Protein AF-A0AAD3XZ60-F1 (afdb_monomer)

Structure (mmCIF, N/CA/C/O backbone):
data_AF-A0AAD3XZ60-F1
#
_entry.id   AF-A0AAD3XZ60-F1
#
loop_
_atom_site.group_PDB
_atom_site.id
_atom_site.type_symbol
_atom_site.label_atom_id
_atom_site.label_alt_id
_atom_site.label_comp_id
_atom_site.label_asym_id
_atom_site.label_entity_id
_atom_site.label_seq_id
_atom_site.pdbx_PDB_ins_code
_atom_site.Cartn_x
_atom_site.Cartn_y
_atom_site.Cartn_z
_atom_site.occupancy
_atom_site.B_iso_or_equiv
_atom_site.auth_seq_id
_atom_site.auth_comp_id
_atom_site.auth_asym_id
_atom_site.auth_atom_id
_atom_site.pdbx_PDB_model_num
ATOM 1 N N . MET A 1 1 ? -31.004 -9.620 -14.633 1.00 29.23 1 MET A N 1
ATOM 2 C CA . MET A 1 1 ? -30.604 -10.867 -15.320 1.00 29.23 1 MET A CA 1
ATOM 3 C C . MET A 1 1 ? -29.084 -10.833 -15.467 1.00 29.23 1 MET A C 1
ATOM 5 O O . MET A 1 1 ? -28.579 -10.083 -16.289 1.00 29.23 1 MET A O 1
ATOM 9 N N . PHE A 1 2 ? -28.352 -11.504 -14.571 1.00 32.00 2 PHE A N 1
ATOM 10 C CA . PHE A 1 2 ? -26.883 -11.518 -14.561 1.00 32.00 2 PHE A CA 1
ATOM 11 C C . PHE A 1 2 ? -26.379 -12.432 -15.686 1.00 32.00 2 PHE A C 1
ATOM 13 O O . PHE A 1 2 ? -26.433 -13.656 -15.577 1.00 32.00 2 PHE A O 1
ATOM 20 N N . GLY A 1 3 ? -25.952 -11.827 -16.794 1.00 27.12 3 GLY A N 1
ATOM 21 C CA . GLY A 1 3 ? -25.374 -12.529 -17.933 1.00 27.12 3 GLY A CA 1
ATOM 22 C C . GLY A 1 3 ? -23.970 -13.036 -17.615 1.00 27.12 3 GLY A C 1
ATOM 23 O O . GLY A 1 3 ? -23.060 -12.251 -17.356 1.00 27.12 3 GLY A O 1
ATOM 24 N N . ARG A 1 4 ? -23.806 -14.361 -17.657 1.00 43.03 4 ARG A N 1
ATOM 25 C CA . ARG A 1 4 ? -22.512 -15.035 -17.791 1.00 43.03 4 ARG A CA 1
ATOM 26 C C . ARG A 1 4 ? -21.858 -14.576 -19.098 1.00 43.03 4 ARG A C 1
ATOM 28 O O . ARG A 1 4 ? -22.375 -14.878 -20.165 1.00 43.03 4 ARG A O 1
ATOM 35 N N . SER A 1 5 ? -20.718 -13.900 -19.000 1.00 35.09 5 SER A N 1
ATOM 36 C CA . S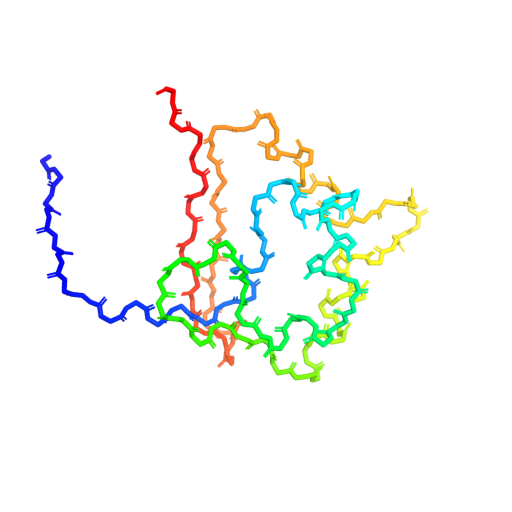ER A 1 5 ? -19.746 -13.806 -20.090 1.00 35.09 5 SER A CA 1
ATOM 37 C C . SER A 1 5 ? -18.373 -14.170 -19.530 1.00 35.09 5 SER A C 1
ATOM 39 O O . SER A 1 5 ? -17.690 -13.373 -18.878 1.00 35.09 5 SER A O 1
ATOM 41 N N . ASN A 1 6 ? -18.040 -15.447 -19.705 1.00 32.75 6 ASN A N 1
ATOM 42 C CA . ASN A 1 6 ? -16.673 -15.934 -19.738 1.00 32.75 6 ASN A CA 1
ATOM 43 C C . ASN A 1 6 ? -16.167 -15.585 -21.136 1.00 32.75 6 ASN A C 1
ATOM 45 O O . ASN A 1 6 ? -16.517 -16.316 -22.044 1.00 32.75 6 ASN A O 1
ATOM 49 N N . ASP A 1 7 ? -15.517 -14.430 -21.303 1.00 31.88 7 ASP A N 1
ATOM 50 C CA . ASP A 1 7 ? -14.576 -14.104 -22.393 1.00 31.88 7 ASP A CA 1
ATOM 51 C C . ASP A 1 7 ? -14.262 -12.602 -22.365 1.00 31.88 7 ASP A C 1
ATOM 53 O O . ASP A 1 7 ? -14.858 -11.779 -23.052 1.00 31.88 7 ASP A O 1
ATOM 57 N N . VAL A 1 8 ? -13.312 -12.227 -21.512 1.00 33.62 8 VAL A N 1
ATOM 58 C CA . VAL A 1 8 ? -12.501 -11.013 -21.668 1.00 33.62 8 VAL A CA 1
ATOM 59 C C . VAL A 1 8 ? -11.209 -11.275 -20.913 1.00 33.62 8 VAL A C 1
ATOM 61 O O . VAL A 1 8 ? -11.239 -11.530 -19.710 1.00 33.62 8 VAL A O 1
ATOM 64 N N . LEU A 1 9 ? -10.078 -11.253 -21.615 1.00 31.44 9 LEU A N 1
ATOM 65 C CA . LEU A 1 9 ? -8.731 -11.266 -21.044 1.00 31.44 9 LEU A CA 1
ATOM 66 C C . LEU A 1 9 ? -8.627 -10.183 -19.955 1.00 31.44 9 LEU A C 1
ATOM 68 O O . LEU A 1 9 ? -8.432 -9.004 -20.246 1.00 31.44 9 LEU A O 1
ATOM 72 N N . ARG A 1 10 ? -8.799 -10.565 -18.683 1.00 40.81 10 ARG A N 1
ATOM 73 C CA . ARG A 1 10 ? -8.778 -9.646 -17.534 1.00 40.81 10 ARG A CA 1
ATOM 74 C C . ARG A 1 10 ? -7.337 -9.320 -17.144 1.00 40.81 10 ARG A C 1
ATOM 76 O O . ARG A 1 10 ? -6.850 -9.738 -16.099 1.00 40.81 10 ARG A O 1
ATOM 83 N N . ILE A 1 11 ? -6.653 -8.546 -17.984 1.00 42.91 11 ILE A N 1
ATOM 84 C CA . ILE A 1 11 ? -5.364 -7.938 -17.643 1.00 42.91 11 ILE A CA 1
ATOM 85 C C . ILE A 1 11 ? -5.647 -6.715 -16.758 1.00 42.91 11 ILE A C 1
ATOM 87 O O . ILE A 1 11 ? -5.727 -5.580 -17.227 1.00 42.91 11 ILE A O 1
ATOM 91 N N . LEU A 1 12 ? -5.837 -6.952 -15.459 1.00 49.56 12 LEU A N 1
ATOM 92 C CA . LEU A 1 12 ? -5.730 -5.886 -14.464 1.00 49.56 12 LEU A CA 1
ATOM 93 C C . LEU A 1 12 ? -4.250 -5.471 -14.385 1.00 49.56 12 LEU A C 1
ATOM 95 O O . LEU A 1 12 ? -3.383 -6.342 -14.368 1.00 49.56 12 LEU A O 1
ATOM 99 N N . ARG A 1 13 ? -3.920 -4.178 -14.340 1.00 52.81 13 ARG A N 1
ATOM 100 C CA . ARG A 1 13 ? -2.554 -3.699 -14.049 1.00 52.81 13 ARG A CA 1
ATOM 101 C C . ARG A 1 13 ? -2.600 -2.442 -13.184 1.00 52.81 13 ARG A C 1
ATOM 103 O O . ARG A 1 13 ? -1.879 -1.517 -13.472 1.00 52.81 13 ARG A O 1
ATOM 110 N N . GLY A 1 14 ? -3.424 -2.368 -12.144 1.00 64.69 14 GLY A N 1
ATOM 111 C CA . GLY A 1 14 ? -3.628 -1.137 -11.358 1.00 64.69 14 GLY A CA 1
ATOM 112 C C . GLY A 1 14 ? -2.939 -1.162 -9.993 1.00 64.69 14 GLY A C 1
ATOM 113 O O . GLY A 1 14 ? -2.908 -2.208 -9.344 1.00 64.69 14 GLY A O 1
ATOM 114 N N . ALA A 1 15 ? -2.466 -0.014 -9.491 1.00 65.31 15 ALA A N 1
ATOM 115 C CA . ALA A 1 15 ? -1.959 0.102 -8.113 1.00 65.31 15 ALA A CA 1
ATOM 116 C C . ALA A 1 15 ? -3.044 -0.231 -7.064 1.00 65.31 15 ALA A C 1
ATOM 118 O O . ALA A 1 15 ? -2.786 -0.823 -6.018 1.00 65.31 15 ALA A O 1
ATOM 119 N N . THR A 1 16 ? -4.305 0.047 -7.386 1.00 71.88 16 THR A N 1
ATOM 120 C CA . THR A 1 16 ? -5.467 -0.263 -6.540 1.00 71.88 16 THR A CA 1
ATOM 121 C C . THR A 1 16 ? -5.684 -1.770 -6.362 1.00 71.88 16 THR A C 1
ATOM 123 O O . THR A 1 16 ? -6.301 -2.207 -5.389 1.00 71.88 16 THR A O 1
ATOM 126 N N . CYS A 1 17 ? -5.113 -2.609 -7.236 1.00 73.25 17 CYS A N 1
ATOM 127 C CA . CYS A 1 17 ? -5.139 -4.051 -7.050 1.00 73.25 17 CYS A CA 1
ATOM 128 C C . CYS A 1 17 ? -4.342 -4.520 -5.816 1.00 73.25 17 CYS A C 1
ATOM 130 O O . CYS A 1 17 ? -4.664 -5.590 -5.280 1.00 73.25 17 CYS A O 1
ATOM 132 N N . PHE A 1 18 ? -3.388 -3.710 -5.348 1.00 77.56 18 PHE A N 1
ATOM 133 C CA . PHE A 1 18 ? -2.597 -3.943 -4.140 1.00 77.56 18 PHE A CA 1
ATOM 134 C C . PHE A 1 18 ? -3.348 -3.608 -2.843 1.00 77.56 18 PHE A C 1
ATOM 136 O O . PHE A 1 18 ? -2.924 -4.030 -1.771 1.00 77.56 18 PHE A O 1
ATOM 143 N N . VAL A 1 19 ? -4.513 -2.952 -2.928 1.00 80.88 19 VAL A N 1
ATOM 144 C CA . VAL A 1 19 ? -5.418 -2.728 -1.789 1.00 80.88 19 VAL A CA 1
ATOM 145 C C . VAL A 1 19 ? -6.248 -3.995 -1.548 1.00 80.88 19 VAL A C 1
ATOM 147 O O . VAL A 1 19 ? -7.441 -4.050 -1.848 1.00 80.88 19 VAL A O 1
ATOM 150 N N . GLY A 1 20 ? -5.584 -5.053 -1.083 1.00 79.94 20 GLY A N 1
ATOM 151 C CA . GLY A 1 20 ? -6.139 -6.394 -0.883 1.00 79.94 20 GLY A CA 1
ATOM 152 C C . GLY A 1 20 ? -7.166 -6.518 0.252 1.00 79.94 20 GLY A C 1
ATOM 153 O O . GLY A 1 20 ? -7.625 -5.511 0.800 1.00 79.94 20 GLY A O 1
ATOM 154 N N . PRO A 1 21 ? -7.571 -7.754 0.578 1.00 83.31 21 PRO A N 1
ATOM 155 C CA . PRO A 1 21 ? -8.331 -8.071 1.788 1.00 83.31 21 PRO A CA 1
ATOM 156 C C . PRO A 1 21 ? -7.733 -7.430 3.060 1.00 83.31 21 PRO A C 1
ATOM 158 O O . PRO A 1 21 ? -6.509 -7.271 3.126 1.00 83.31 21 PRO A O 1
ATOM 161 N N . PRO A 1 22 ? -8.560 -7.016 4.042 1.00 85.06 22 PRO A N 1
ATOM 162 C CA . PRO A 1 22 ? -8.104 -6.286 5.231 1.00 85.06 22 PRO A CA 1
ATOM 163 C C . PRO A 1 22 ? -7.019 -7.024 6.032 1.00 85.06 22 PRO A C 1
ATOM 165 O O . PRO A 1 22 ? -6.110 -6.377 6.549 1.00 85.06 22 PRO A O 1
ATOM 168 N N . GLU A 1 23 ? -7.034 -8.358 6.050 1.00 88.00 23 GLU A N 1
ATOM 169 C CA . GLU A 1 23 ? -6.021 -9.201 6.692 1.00 88.00 23 GLU A CA 1
ATOM 170 C C . GLU A 1 23 ? -4.606 -9.015 6.119 1.00 88.00 23 GLU A C 1
ATOM 172 O O . GLU A 1 23 ? -3.626 -9.278 6.808 1.00 88.00 23 GLU A O 1
ATOM 177 N N . TYR A 1 24 ? -4.475 -8.522 4.884 1.00 89.88 24 TYR A N 1
ATOM 178 C CA . TYR A 1 24 ? -3.187 -8.244 4.238 1.00 89.88 24 TYR A CA 1
ATOM 179 C C . TYR A 1 24 ? -2.804 -6.759 4.252 1.00 89.88 24 TYR A C 1
ATOM 181 O O . TYR A 1 24 ? -1.764 -6.384 3.706 1.00 89.88 24 TYR A O 1
ATOM 189 N N . LEU A 1 25 ? -3.638 -5.903 4.848 1.00 90.44 25 LEU A N 1
ATOM 190 C CA . LEU A 1 25 ? -3.371 -4.469 4.976 1.00 90.44 25 LEU A CA 1
ATOM 191 C C . LEU A 1 25 ? -2.729 -4.111 6.319 1.00 90.44 25 LEU A C 1
ATOM 193 O O . LEU A 1 25 ? -2.078 -3.076 6.410 1.00 90.44 25 LEU A O 1
ATOM 197 N N . MET A 1 26 ? -2.878 -4.961 7.339 1.00 89.88 26 MET A N 1
ATOM 198 C CA . MET A 1 26 ? -2.434 -4.687 8.709 1.00 89.88 26 MET A CA 1
ATOM 199 C C . MET A 1 26 ? -1.787 -5.916 9.363 1.00 89.88 26 MET A C 1
ATOM 201 O O . MET A 1 26 ? -1.994 -7.051 8.931 1.00 89.88 26 MET A O 1
ATOM 205 N N . GLY A 1 27 ? -1.030 -5.689 10.440 1.00 90.62 27 GLY A N 1
ATOM 206 C CA . GLY A 1 27 ? -0.523 -6.751 11.313 1.00 90.62 27 GLY A CA 1
ATOM 207 C C . GLY A 1 27 ? 0.377 -7.778 10.615 1.00 90.62 27 GLY A C 1
ATOM 208 O O . GLY A 1 27 ? 1.127 -7.460 9.692 1.00 90.62 27 GLY A O 1
ATOM 209 N N . GLU A 1 28 ? 0.315 -9.030 11.071 1.00 91.88 28 GLU A N 1
ATOM 210 C CA . GLU A 1 28 ? 1.180 -10.110 10.571 1.00 91.88 28 GLU A CA 1
ATOM 211 C C . GLU A 1 28 ? 0.909 -10.470 9.106 1.00 91.88 28 GLU A C 1
ATOM 213 O O . GLU A 1 28 ? 1.838 -10.796 8.365 1.00 91.88 28 GLU A O 1
ATOM 218 N N . GLY A 1 29 ? -0.340 -10.354 8.645 1.00 90.44 29 GLY A N 1
ATOM 219 C CA . GLY A 1 29 ? -0.669 -10.615 7.246 1.00 90.44 29 GLY A CA 1
ATOM 220 C C . GLY A 1 29 ? -0.026 -9.596 6.304 1.00 90.44 29 GLY A C 1
ATOM 221 O O . GLY A 1 29 ? 0.534 -9.998 5.283 1.00 90.44 29 GLY A O 1
ATOM 222 N N . GLN A 1 30 ? -0.007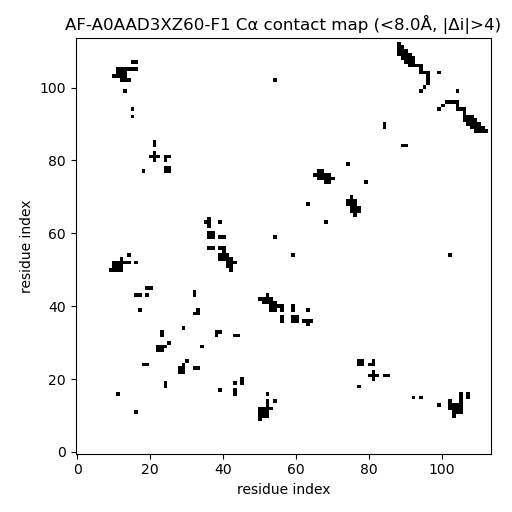 -8.310 6.675 1.00 92.06 30 GLN A N 1
ATOM 223 C CA . GLN A 1 30 ? 0.741 -7.279 5.944 1.00 92.06 30 GLN A CA 1
ATOM 224 C C . GLN A 1 30 ? 2.243 -7.551 5.955 1.00 92.06 30 GLN A C 1
ATOM 226 O O . GLN A 1 30 ? 2.859 -7.528 4.892 1.00 92.06 30 GLN A O 1
ATOM 231 N N . LYS A 1 31 ? 2.840 -7.857 7.112 1.00 92.25 31 LYS A N 1
ATOM 232 C CA . LYS A 1 31 ? 4.277 -8.168 7.187 1.00 92.25 31 LYS A CA 1
ATOM 233 C C . LYS A 1 31 ? 4.649 -9.354 6.300 1.00 92.25 31 LYS A C 1
ATOM 235 O O . LYS A 1 31 ? 5.673 -9.307 5.632 1.00 92.25 31 LYS A O 1
ATOM 240 N N . ARG A 1 32 ? 3.803 -10.386 6.228 1.00 92.19 32 ARG A N 1
ATOM 241 C CA . ARG A 1 32 ? 4.041 -11.565 5.382 1.00 92.19 32 ARG A CA 1
ATOM 242 C C . ARG A 1 32 ? 4.073 -11.228 3.891 1.00 92.19 32 ARG A C 1
ATOM 244 O O . ARG A 1 32 ? 4.947 -11.707 3.180 1.00 92.19 32 ARG A O 1
ATOM 251 N N . VAL A 1 33 ? 3.115 -10.435 3.410 1.00 90.44 33 VAL A N 1
ATOM 252 C CA . VAL A 1 33 ? 2.892 -10.239 1.961 1.00 90.44 33 VAL A CA 1
ATOM 253 C C . VAL A 1 33 ? 3.412 -8.905 1.417 1.00 90.44 33 VAL A C 1
ATOM 255 O O . VAL A 1 33 ? 3.479 -8.719 0.203 1.00 90.44 33 VAL A O 1
ATOM 258 N N . ARG A 1 34 ? 3.724 -7.948 2.299 1.00 91.56 34 ARG A N 1
ATOM 259 C CA . ARG A 1 34 ? 4.029 -6.540 1.985 1.00 91.56 34 ARG A CA 1
ATOM 260 C C . ARG A 1 34 ? 5.134 -5.964 2.878 1.00 91.56 34 ARG A C 1
ATOM 262 O O . ARG A 1 34 ? 5.120 -4.771 3.185 1.00 91.56 34 ARG A O 1
ATOM 269 N N . ALA A 1 35 ? 6.096 -6.794 3.290 1.00 91.50 35 ALA A N 1
ATOM 270 C CA . ALA A 1 35 ? 7.244 -6.360 4.094 1.00 91.50 35 ALA A CA 1
ATOM 271 C C . ALA A 1 35 ? 8.063 -5.260 3.410 1.00 91.50 35 ALA A C 1
ATOM 273 O O . ALA A 1 35 ? 8.491 -4.314 4.066 1.00 91.50 35 ALA A O 1
ATOM 274 N N . THR A 1 36 ? 8.272 -5.379 2.097 1.00 94.19 36 THR A N 1
ATOM 275 C CA . THR A 1 36 ? 9.188 -4.513 1.350 1.00 94.19 36 THR A CA 1
ATOM 276 C C . THR A 1 36 ? 8.569 -4.008 0.044 1.00 94.19 36 THR A C 1
ATOM 278 O O . THR A 1 36 ? 7.611 -4.615 -0.459 1.00 94.19 36 THR A O 1
ATOM 281 N N . PRO A 1 37 ? 9.110 -2.930 -0.551 1.00 91.75 37 PRO A N 1
ATOM 282 C CA . PRO A 1 37 ? 8.677 -2.447 -1.858 1.00 91.75 37 PRO A CA 1
ATOM 283 C C . PRO A 1 37 ? 8.742 -3.510 -2.962 1.00 91.75 37 PRO A C 1
ATOM 285 O O . PRO A 1 37 ? 7.855 -3.573 -3.808 1.00 91.75 37 PRO A O 1
ATOM 288 N N . GLU A 1 38 ? 9.741 -4.393 -2.943 1.00 93.00 38 GLU A N 1
ATOM 289 C CA . GLU A 1 38 ? 9.959 -5.427 -3.965 1.00 93.00 38 GLU A CA 1
ATOM 290 C C . GLU A 1 38 ? 8.769 -6.387 -4.063 1.00 93.00 38 GLU A C 1
ATOM 292 O O . GLU A 1 38 ? 8.424 -6.836 -5.156 1.00 93.00 38 GLU A O 1
ATOM 297 N N . THR A 1 39 ? 8.055 -6.625 -2.959 1.00 91.00 39 THR A N 1
ATOM 298 C CA . THR A 1 39 ? 6.826 -7.438 -2.963 1.00 91.00 39 THR A CA 1
ATOM 299 C C . THR A 1 39 ? 5.726 -6.855 -3.863 1.00 91.00 39 THR A C 1
ATOM 301 O O . THR A 1 39 ? 4.859 -7.585 -4.340 1.00 91.00 39 THR A O 1
ATOM 304 N N . LEU A 1 40 ? 5.739 -5.544 -4.139 1.00 88.31 40 LEU A N 1
ATOM 305 C CA . LEU A 1 40 ? 4.795 -4.880 -5.049 1.00 88.31 40 LEU A CA 1
ATOM 306 C C . LEU A 1 40 ? 5.154 -5.086 -6.526 1.00 88.31 40 LEU A C 1
ATOM 308 O O . LEU A 1 40 ? 4.340 -4.792 -7.396 1.00 88.31 40 LEU A O 1
ATOM 312 N N . THR A 1 41 ? 6.348 -5.600 -6.824 1.00 88.31 41 THR A N 1
ATOM 313 C CA . THR A 1 41 ? 6.802 -5.902 -8.195 1.00 88.31 41 THR A CA 1
ATOM 314 C C . THR A 1 41 ? 6.375 -7.288 -8.679 1.00 88.31 41 THR A C 1
ATOM 316 O O . THR A 1 41 ? 6.677 -7.681 -9.803 1.00 88.31 41 THR A O 1
ATOM 319 N N . THR A 1 42 ? 5.625 -8.015 -7.850 1.00 85.25 42 THR A N 1
ATOM 320 C CA . THR A 1 42 ? 5.046 -9.316 -8.179 1.00 85.25 42 THR A CA 1
ATOM 321 C C . THR A 1 42 ? 3.529 -9.299 -7.964 1.00 85.25 42 THR A C 1
ATOM 323 O O . THR A 1 42 ? 3.025 -8.492 -7.168 1.00 85.2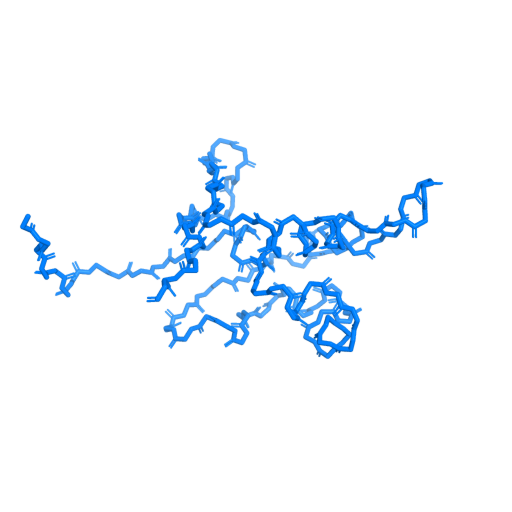5 42 THR A O 1
ATOM 326 N N . PRO A 1 43 ? 2.778 -10.159 -8.675 1.00 82.69 43 PRO A N 1
ATOM 327 C CA . PRO A 1 43 ? 1.339 -10.280 -8.485 1.00 82.69 43 PRO A CA 1
ATOM 328 C C . PRO A 1 43 ? 0.952 -10.578 -7.029 1.00 82.69 43 PRO A C 1
ATOM 330 O O . PRO A 1 43 ? 1.585 -11.417 -6.389 1.00 82.69 43 PRO A O 1
ATOM 333 N N . PRO A 1 44 ? -0.093 -9.925 -6.484 1.00 81.56 44 PRO A N 1
ATOM 334 C CA . PRO A 1 44 ? -0.582 -10.238 -5.146 1.00 81.56 44 PRO A CA 1
ATOM 335 C C . PRO A 1 44 ? -1.159 -11.653 -5.050 1.00 81.56 44 PRO A C 1
ATOM 337 O O . PRO A 1 44 ? -1.918 -12.056 -5.927 1.00 81.56 44 PRO A O 1
ATOM 340 N N . GLU A 1 45 ? -0.936 -12.340 -3.927 1.00 82.88 45 GLU A N 1
ATOM 341 C CA . GLU A 1 45 ? -1.465 -13.697 -3.680 1.00 82.88 45 GLU A CA 1
ATOM 342 C C . GLU A 1 45 ? -3.003 -13.783 -3.737 1.00 82.88 45 GLU A C 1
ATOM 344 O O . GLU A 1 45 ? -3.562 -14.799 -4.134 1.00 82.88 45 GLU A O 1
ATOM 349 N N . TRP A 1 46 ? -3.714 -12.707 -3.384 1.00 80.88 46 TRP A N 1
ATOM 350 C CA . TRP A 1 46 ? -5.184 -12.645 -3.446 1.00 80.88 46 TRP A CA 1
ATOM 351 C C . TRP A 1 46 ? -5.739 -12.408 -4.859 1.00 80.88 46 TRP A C 1
ATOM 353 O O . TRP A 1 46 ? -6.945 -12.226 -5.033 1.00 80.88 46 TRP A O 1
ATOM 363 N N . VAL A 1 47 ? -4.881 -12.336 -5.877 1.00 75.62 47 VAL A N 1
ATOM 364 C CA . VAL A 1 47 ? -5.290 -12.287 -7.281 1.00 75.62 47 VAL A CA 1
ATOM 365 C C . VAL A 1 47 ? -5.194 -13.707 -7.838 1.00 75.62 47 VAL A C 1
ATOM 367 O O . VAL A 1 47 ? -4.122 -14.174 -8.194 1.00 75.62 47 VAL A O 1
ATOM 370 N N . THR A 1 48 ? -6.331 -14.404 -7.890 1.00 71.69 48 THR A N 1
ATOM 371 C CA . THR A 1 48 ? -6.414 -15.845 -8.203 1.00 71.69 48 THR A CA 1
ATOM 372 C C . THR A 1 48 ? -6.454 -16.179 -9.697 1.00 71.69 48 THR A C 1
ATOM 374 O O . THR A 1 48 ? -6.453 -17.349 -10.068 1.00 71.69 48 THR A O 1
ATOM 377 N N . PHE A 1 49 ? -6.496 -15.174 -10.570 1.00 69.75 49 PHE A N 1
ATOM 378 C CA . PHE A 1 49 ? -6.418 -15.343 -12.021 1.00 69.75 49 PHE A CA 1
ATOM 379 C C . PHE A 1 49 ? -5.049 -14.892 -12.529 1.00 69.75 49 PHE A C 1
ATOM 381 O O . PHE A 1 49 ? -4.419 -14.016 -11.933 1.00 69.75 49 PHE A O 1
ATOM 388 N N . GLN A 1 50 ? -4.599 -15.462 -13.651 1.00 65.31 50 GLN A N 1
ATOM 389 C CA . GLN A 1 50 ? -3.318 -15.105 -14.254 1.00 65.31 50 GLN A CA 1
ATOM 390 C C . GLN A 1 50 ? -3.290 -13.604 -14.566 1.00 65.31 50 GLN A C 1
ATOM 392 O O . GLN A 1 50 ? -4.019 -13.109 -15.424 1.00 65.31 50 GLN A O 1
ATOM 397 N N . SER A 1 51 ? -2.463 -12.878 -13.821 1.00 65.25 51 SER A N 1
ATOM 398 C CA . SER A 1 51 ? -2.432 -11.425 -13.825 1.00 65.25 51 SER A CA 1
ATOM 399 C C . SER A 1 51 ? -0.996 -10.934 -13.792 1.00 65.25 51 SER A C 1
ATOM 401 O O . SER A 1 51 ? -0.160 -11.469 -13.070 1.00 65.25 51 SER A O 1
ATOM 403 N N . LEU A 1 52 ? -0.716 -9.891 -14.571 1.00 67.06 52 LEU A N 1
ATOM 404 C CA . LEU A 1 52 ? 0.584 -9.219 -14.612 1.00 67.06 52 LEU A CA 1
ATOM 405 C C . LEU A 1 52 ? 0.570 -7.927 -13.777 1.00 67.06 52 LEU A C 1
ATOM 407 O O . LEU A 1 52 ? 1.311 -6.992 -14.084 1.00 67.06 52 LEU A O 1
ATOM 411 N N . VAL A 1 53 ? -0.303 -7.842 -12.760 1.00 72.25 53 VAL A N 1
ATOM 412 C CA . VAL A 1 53 ? -0.319 -6.723 -11.803 1.00 72.25 53 VAL A CA 1
ATOM 413 C C . VAL A 1 53 ? 1.007 -6.717 -11.048 1.00 72.25 53 VAL A C 1
ATOM 415 O O . VAL A 1 53 ? 1.211 -7.496 -10.128 1.00 72.25 53 VAL A O 1
ATOM 418 N N . ALA A 1 54 ? 1.893 -5.812 -11.430 1.00 79.25 54 ALA A N 1
ATOM 419 C CA . ALA A 1 54 ? 3.159 -5.551 -10.768 1.00 79.25 54 ALA A CA 1
ATOM 420 C C . ALA A 1 54 ? 3.443 -4.054 -10.884 1.00 79.25 54 ALA A C 1
ATOM 422 O O . ALA A 1 54 ? 3.326 -3.481 -11.972 1.00 79.25 54 ALA A O 1
ATOM 423 N N . LEU A 1 55 ? 3.809 -3.408 -9.778 1.00 79.19 55 LEU A N 1
ATOM 424 C CA . LEU A 1 55 ? 4.361 -2.063 -9.836 1.00 79.19 55 LEU A CA 1
ATOM 425 C C . LEU A 1 55 ? 5.766 -2.125 -10.432 1.00 79.19 55 LEU A C 1
ATOM 427 O O . LEU A 1 55 ? 6.556 -3.018 -10.133 1.00 79.19 55 LEU A O 1
ATOM 431 N N . ARG A 1 56 ? 6.102 -1.128 -11.252 1.00 83.25 56 ARG A N 1
ATOM 432 C CA . ARG A 1 56 ? 7.498 -0.852 -11.602 1.00 83.25 56 ARG A CA 1
ATOM 433 C C . ARG A 1 56 ? 8.272 -0.561 -10.313 1.00 83.25 56 ARG A C 1
ATOM 435 O O . ARG A 1 56 ? 7.743 0.141 -9.451 1.00 83.25 56 ARG A O 1
ATOM 442 N N . SER A 1 57 ? 9.528 -0.994 -10.210 1.00 84.75 57 SER A N 1
ATOM 443 C CA . SER A 1 57 ? 10.339 -0.813 -8.993 1.00 84.75 57 SER A CA 1
ATOM 444 C C . SER A 1 57 ? 10.401 0.646 -8.516 1.00 84.75 57 SER A C 1
ATOM 446 O O . SER A 1 57 ? 10.264 0.908 -7.325 1.00 84.75 57 SER A O 1
ATOM 448 N N . TYR A 1 58 ? 10.489 1.613 -9.441 1.00 82.25 58 TYR A N 1
ATOM 449 C CA . TYR A 1 58 ? 10.500 3.043 -9.097 1.00 82.25 58 TYR A CA 1
ATOM 450 C C . TYR A 1 58 ? 9.170 3.554 -8.510 1.00 82.25 58 TYR A C 1
ATOM 452 O O . TYR A 1 58 ? 9.177 4.492 -7.721 1.00 82.25 58 TYR A O 1
ATOM 460 N N . LYS A 1 59 ? 8.027 2.936 -8.852 1.00 82.94 59 LYS A N 1
ATOM 461 C CA . LYS A 1 59 ? 6.720 3.246 -8.238 1.00 82.94 59 LYS A CA 1
ATOM 462 C C . LYS A 1 59 ? 6.500 2.468 -6.945 1.00 82.94 59 LYS A C 1
ATOM 464 O O . LYS A 1 59 ? 5.844 2.971 -6.040 1.00 82.94 59 LYS A O 1
ATOM 469 N N . ALA A 1 60 ? 7.047 1.257 -6.857 1.00 88.38 60 ALA A N 1
ATOM 470 C CA . ALA A 1 60 ? 6.907 0.383 -5.701 1.00 88.38 60 ALA A CA 1
ATOM 471 C C . ALA A 1 60 ? 7.460 1.023 -4.422 1.00 88.38 60 ALA A C 1
ATOM 473 O O . ALA A 1 60 ? 6.786 0.993 -3.399 1.00 88.38 60 ALA A O 1
ATOM 474 N N . ALA A 1 61 ? 8.635 1.658 -4.494 1.00 90.75 61 ALA A N 1
ATOM 475 C CA . ALA A 1 61 ? 9.231 2.350 -3.351 1.00 90.75 61 ALA A CA 1
ATOM 476 C C . ALA A 1 61 ? 8.336 3.485 -2.829 1.00 90.75 61 ALA A C 1
ATOM 478 O O . ALA A 1 61 ? 8.023 3.525 -1.641 1.00 90.75 61 ALA A O 1
ATOM 479 N N . GLY A 1 62 ? 7.867 4.364 -3.721 1.00 90.25 62 GLY A N 1
ATOM 480 C CA . GLY A 1 62 ? 6.988 5.476 -3.350 1.00 90.25 62 GLY A CA 1
ATOM 481 C C . GLY A 1 62 ? 5.634 5.009 -2.814 1.00 90.25 62 GLY A C 1
ATOM 482 O O . GLY A 1 62 ? 5.172 5.508 -1.792 1.00 90.25 62 GLY A O 1
ATOM 483 N N . PHE A 1 63 ? 5.026 4.007 -3.456 1.00 88.62 63 PHE A N 1
ATOM 484 C CA . PHE A 1 63 ? 3.774 3.421 -2.981 1.00 88.62 63 PHE A CA 1
ATOM 485 C C . PHE A 1 63 ? 3.946 2.771 -1.606 1.00 88.62 63 PHE A C 1
ATOM 487 O O . PHE A 1 63 ? 3.133 3.006 -0.722 1.00 88.62 63 PHE A O 1
ATOM 494 N N . HIS A 1 64 ? 4.998 1.971 -1.404 1.00 92.88 64 HIS A N 1
ATOM 495 C CA . HIS A 1 64 ? 5.243 1.293 -0.129 1.00 92.88 64 HIS A CA 1
ATOM 496 C C . HIS A 1 64 ? 5.461 2.297 1.002 1.00 92.88 64 HIS A C 1
ATOM 498 O O . HIS A 1 64 ? 4.791 2.208 2.028 1.00 92.88 64 HIS A O 1
ATOM 504 N N . ALA A 1 65 ? 6.313 3.298 0.769 1.00 93.06 65 ALA A N 1
ATOM 505 C CA . ALA A 1 65 ? 6.591 4.346 1.741 1.00 93.06 65 ALA A CA 1
ATOM 506 C C . ALA A 1 65 ? 5.345 5.176 2.079 1.00 93.06 65 ALA A C 1
ATOM 508 O O . ALA A 1 65 ? 5.106 5.450 3.249 1.00 93.06 65 ALA A O 1
ATOM 509 N N . GLY A 1 66 ? 4.532 5.549 1.086 1.00 91.75 66 GLY A N 1
ATOM 510 C CA . GLY A 1 66 ? 3.311 6.321 1.328 1.00 91.75 66 GLY A CA 1
ATOM 511 C C . GLY A 1 66 ? 2.203 5.504 1.995 1.00 91.75 66 GLY A C 1
ATOM 512 O O . GLY A 1 66 ? 1.530 5.989 2.892 1.00 91.75 66 GLY A O 1
ATOM 513 N N . PHE A 1 67 ? 2.023 4.250 1.580 1.00 92.31 67 PHE A N 1
ATOM 514 C CA . PHE A 1 67 ? 0.870 3.446 1.981 1.00 92.31 67 PHE A CA 1
ATOM 515 C C . PHE A 1 67 ? 1.082 2.668 3.286 1.00 92.31 67 PHE A C 1
ATOM 517 O O . PHE A 1 67 ? 0.159 2.537 4.090 1.00 92.31 67 PHE A O 1
ATOM 524 N N . TYR A 1 68 ? 2.294 2.143 3.492 1.00 93.69 68 TYR A N 1
ATOM 525 C CA . TYR A 1 68 ? 2.678 1.368 4.678 1.00 93.69 68 TYR A CA 1
ATOM 526 C C . TYR A 1 68 ? 3.603 2.141 5.628 1.00 93.69 68 TYR A C 1
ATOM 528 O O . TYR A 1 68 ? 3.887 1.661 6.725 1.00 93.69 68 TYR A O 1
ATOM 536 N N . GLY A 1 69 ? 4.079 3.327 5.241 1.00 94.25 69 GLY A N 1
ATOM 537 C CA . GLY A 1 69 ? 4.779 4.228 6.151 1.00 94.25 69 GLY A CA 1
ATOM 538 C C . GLY A 1 69 ? 3.818 4.878 7.143 1.00 94.25 69 GLY A C 1
ATOM 539 O O . GLY A 1 69 ? 2.654 5.136 6.837 1.00 94.25 69 GLY A O 1
ATOM 540 N N . LYS A 1 70 ? 4.308 5.133 8.357 1.00 94.69 70 LYS A N 1
ATOM 541 C CA . LYS A 1 70 ? 3.563 5.888 9.367 1.00 94.69 70 LYS A CA 1
ATOM 542 C C . LYS A 1 70 ? 3.659 7.377 9.064 1.00 94.69 70 LYS A C 1
ATOM 544 O O . LYS A 1 70 ? 4.756 7.886 8.844 1.00 94.69 70 LYS A O 1
ATOM 549 N N . ASP A 1 71 ? 2.527 8.065 9.107 1.00 91.56 71 ASP A N 1
ATOM 550 C CA . ASP A 1 71 ? 2.493 9.525 9.031 1.00 91.56 71 ASP A CA 1
ATOM 551 C C . ASP A 1 71 ? 2.660 10.184 10.416 1.00 91.56 71 ASP A C 1
ATOM 553 O O . ASP A 1 71 ? 2.970 9.523 11.411 1.00 91.56 71 ASP A O 1
ATOM 557 N N . ALA A 1 72 ? 2.430 11.499 10.496 1.00 94.69 72 ALA A N 1
ATOM 558 C CA . ALA A 1 72 ? 2.532 12.275 11.735 1.00 94.69 72 ALA A CA 1
ATOM 559 C C . ALA A 1 72 ? 1.598 11.793 12.867 1.00 94.69 72 ALA A C 1
ATOM 561 O O . ALA A 1 72 ? 1.859 12.078 14.032 1.00 94.69 72 ALA A O 1
ATOM 562 N N . SER A 1 73 ? 0.531 11.050 12.552 1.00 93.56 73 SER A N 1
ATOM 563 C CA . SER A 1 73 ? -0.365 10.433 13.540 1.00 93.56 73 SER A CA 1
ATOM 564 C C . SER A 1 73 ? 0.106 9.052 14.015 1.00 93.56 73 SER A C 1
ATOM 566 O O . SER A 1 73 ? -0.556 8.419 14.837 1.00 93.56 73 SER A O 1
ATOM 568 N N . GLY A 1 74 ? 1.223 8.543 13.484 1.00 95.12 74 GLY A N 1
ATOM 569 C CA . GLY A 1 74 ? 1.753 7.219 13.810 1.00 95.12 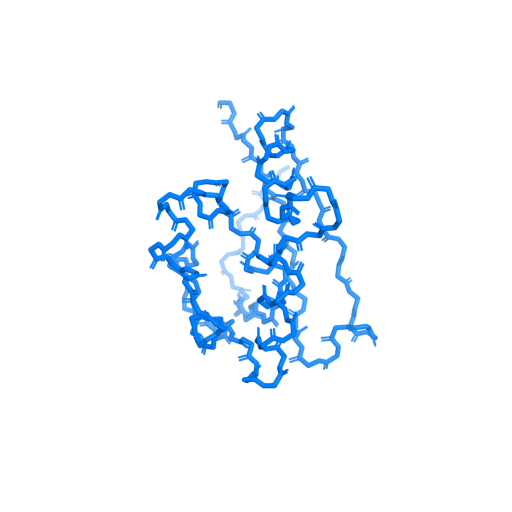74 GLY A CA 1
ATOM 570 C C . GLY A 1 74 ? 0.966 6.053 13.199 1.00 95.12 74 GLY A C 1
ATOM 571 O O . GLY A 1 74 ? 1.244 4.902 13.544 1.00 95.12 74 GLY A O 1
ATOM 572 N N . THR A 1 75 ? 0.014 6.343 12.307 1.00 94.25 75 THR A N 1
ATOM 573 C CA . THR A 1 75 ? -0.845 5.371 11.611 1.00 94.25 75 THR A CA 1
ATOM 574 C C . THR A 1 75 ? -0.485 5.322 10.127 1.00 94.25 75 THR A C 1
ATOM 576 O O . THR A 1 75 ? -0.032 6.316 9.558 1.00 94.25 75 THR A O 1
ATOM 579 N N . THR A 1 76 ? -0.682 4.166 9.502 1.00 94.44 76 THR A N 1
ATOM 580 C CA . THR A 1 76 ? -0.493 3.958 8.058 1.00 94.44 76 THR A CA 1
ATOM 581 C C . THR A 1 76 ? -1.810 4.117 7.292 1.00 94.44 76 THR A C 1
ATOM 583 O O . THR A 1 76 ? -2.898 3.860 7.819 1.00 94.44 76 THR A O 1
ATOM 586 N N . ASP A 1 77 ? -1.742 4.477 6.012 1.00 92.62 77 ASP A N 1
ATOM 587 C CA . ASP A 1 77 ? -2.936 4.513 5.157 1.00 92.62 77 ASP A CA 1
ATOM 588 C C . ASP A 1 77 ? -3.547 3.120 4.957 1.00 92.62 77 ASP A C 1
ATOM 590 O O . ASP A 1 77 ? -4.774 2.969 4.916 1.00 92.62 77 ASP A O 1
ATOM 594 N N . ALA A 1 78 ? -2.706 2.084 4.920 1.00 92.38 78 ALA A N 1
ATOM 595 C CA . ALA A 1 78 ? -3.146 0.696 4.894 1.00 92.38 78 ALA A CA 1
ATOM 596 C C . ALA A 1 78 ? -4.012 0.338 6.116 1.00 92.38 78 ALA A C 1
ATOM 598 O O . ALA A 1 78 ? -5.065 -0.281 5.952 1.00 92.38 78 ALA A O 1
ATOM 599 N N . GLU A 1 79 ? -3.634 0.779 7.322 1.00 92.62 79 GLU A N 1
ATOM 600 C CA . GLU A 1 79 ? -4.423 0.567 8.543 1.00 92.62 79 GLU A CA 1
ATOM 601 C C . GLU A 1 79 ? -5.766 1.292 8.509 1.00 92.62 79 GLU A C 1
ATOM 603 O O . GLU A 1 79 ? -6.786 0.732 8.919 1.00 92.62 79 GLU A O 1
ATOM 608 N N . ARG A 1 80 ? -5.802 2.519 7.981 1.00 92.38 80 ARG A N 1
ATOM 609 C CA . ARG A 1 80 ? -7.057 3.267 7.821 1.00 92.38 80 ARG A CA 1
ATOM 610 C C . ARG A 1 80 ? -8.018 2.541 6.895 1.00 92.38 80 ARG A C 1
ATOM 612 O O . ARG A 1 80 ? -9.191 2.387 7.228 1.00 92.38 80 ARG A O 1
ATOM 619 N N . ILE A 1 81 ? -7.524 2.062 5.756 1.0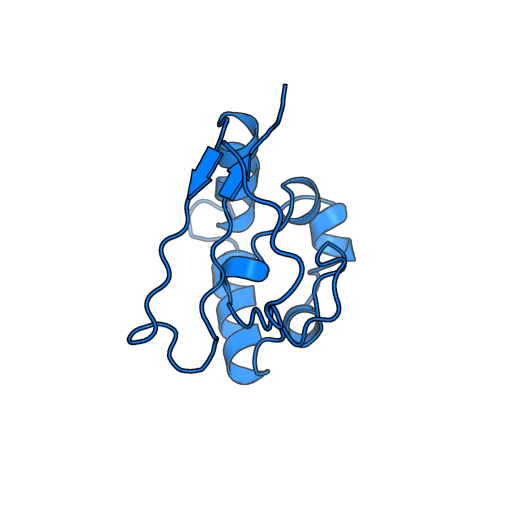0 89.44 81 ILE A N 1
ATOM 620 C CA . ILE A 1 81 ? -8.348 1.331 4.790 1.00 89.44 81 ILE A CA 1
ATOM 621 C C . ILE A 1 81 ? -8.744 -0.042 5.333 1.00 89.44 81 ILE A C 1
ATOM 623 O O . ILE A 1 81 ? -9.881 -0.458 5.123 1.00 89.44 81 ILE A O 1
ATOM 627 N N . GLY A 1 82 ? -7.848 -0.734 6.042 1.00 89.75 82 GLY A N 1
ATOM 628 C CA . GLY A 1 82 ? -8.147 -1.997 6.716 1.00 89.75 82 GLY A CA 1
ATOM 629 C C . GLY A 1 82 ? -9.334 -1.852 7.666 1.00 89.75 82 GLY A C 1
ATOM 630 O O . GLY A 1 82 ? -10.339 -2.538 7.491 1.00 89.75 82 GLY A O 1
ATOM 631 N N . LYS A 1 83 ? -9.274 -0.871 8.574 1.00 90.06 83 LYS A N 1
ATOM 632 C CA . LYS A 1 83 ? -10.372 -0.545 9.500 1.00 90.06 83 LYS A CA 1
ATOM 633 C C . LYS A 1 83 ? -11.640 -0.090 8.779 1.00 90.06 83 LYS A C 1
ATOM 635 O O . LYS A 1 83 ? -12.736 -0.522 9.122 1.00 90.06 83 LYS A O 1
ATOM 640 N N . LEU A 1 84 ? -11.515 0.744 7.743 1.00 87.62 84 LEU A N 1
ATOM 641 C CA . LEU A 1 84 ? -12.661 1.174 6.935 1.00 87.62 84 LEU A CA 1
ATOM 642 C C . LEU A 1 84 ? -13.389 -0.034 6.322 1.00 87.62 84 LEU A C 1
ATOM 644 O O . LEU A 1 84 ? -14.615 -0.099 6.363 1.00 87.62 84 LEU A O 1
ATOM 648 N N . LYS A 1 85 ? -12.641 -1.013 5.796 1.00 85.62 85 LYS A N 1
ATOM 649 C CA . LYS A 1 85 ? -13.185 -2.243 5.199 1.00 85.62 85 LYS A CA 1
ATOM 650 C C . LYS A 1 85 ? -13.908 -3.147 6.204 1.00 85.62 85 LYS A C 1
ATOM 652 O O . LYS A 1 85 ? -14.733 -3.964 5.792 1.00 85.62 85 LYS A O 1
ATOM 657 N N . GLU A 1 86 ? -13.644 -3.023 7.502 1.00 85.31 86 GLU A N 1
ATOM 658 C CA . GLU A 1 86 ? -14.367 -3.784 8.525 1.00 85.31 86 GLU A CA 1
ATOM 659 C C . GLU A 1 86 ? -15.827 -3.324 8.642 1.00 85.31 86 GLU A C 1
ATOM 661 O O . GLU A 1 86 ? -16.714 -4.175 8.742 1.00 85.31 86 GLU A O 1
ATOM 666 N N . GLY A 1 87 ? -16.082 -2.016 8.528 1.00 84.25 87 GLY A N 1
ATOM 667 C CA . GLY A 1 87 ? -17.396 -1.400 8.754 1.00 84.25 87 GLY A CA 1
ATOM 668 C C . GLY A 1 87 ? -18.273 -1.168 7.517 1.00 84.25 87 GLY A C 1
ATOM 669 O O . GLY A 1 87 ? -19.406 -0.718 7.670 1.00 84.25 87 GLY A O 1
ATOM 670 N N . ILE A 1 88 ? -17.791 -1.448 6.301 1.00 80.00 88 ILE A N 1
ATOM 671 C CA . ILE A 1 88 ? -18.531 -1.184 5.051 1.00 80.00 88 ILE A CA 1
ATOM 672 C C . ILE A 1 88 ? -18.944 -2.468 4.323 1.00 80.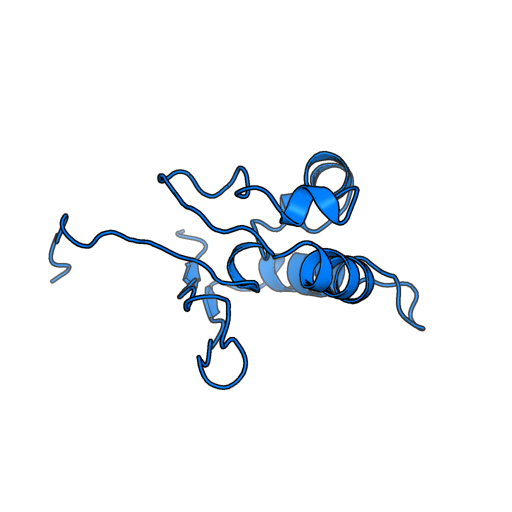00 88 ILE A C 1
ATOM 674 O O . ILE A 1 88 ? -18.252 -3.485 4.364 1.00 80.00 88 ILE A O 1
ATOM 678 N N . GLN A 1 89 ? -20.064 -2.397 3.600 1.00 79.31 89 GLN A N 1
ATOM 679 C CA . GLN A 1 89 ? -20.544 -3.482 2.734 1.00 79.31 89 GLN A CA 1
ATOM 680 C C . GLN A 1 89 ? -19.856 -3.496 1.367 1.00 79.31 89 GLN A C 1
ATOM 682 O O . GLN A 1 89 ? -19.692 -4.565 0.779 1.00 79.31 89 GLN A O 1
ATOM 687 N N . ALA A 1 90 ? -19.475 -2.319 0.861 1.00 75.88 90 ALA A N 1
ATOM 688 C CA . ALA A 1 90 ? -18.832 -2.156 -0.434 1.00 75.88 90 ALA A CA 1
ATOM 689 C C . ALA A 1 90 ? -17.814 -1.007 -0.430 1.00 75.88 90 ALA A C 1
ATOM 691 O O . ALA A 1 90 ? -18.106 0.076 0.073 1.00 75.88 90 ALA A O 1
ATOM 692 N N . LEU A 1 91 ? -16.646 -1.224 -1.044 1.00 76.00 91 LEU A N 1
ATOM 693 C CA . LEU A 1 91 ? -15.674 -0.170 -1.365 1.00 76.00 91 LEU A CA 1
ATOM 694 C C . LEU A 1 91 ? -15.523 -0.053 -2.880 1.00 76.00 91 LEU A C 1
ATOM 696 O O . LEU A 1 91 ? -15.133 -1.026 -3.529 1.00 76.00 91 LEU A O 1
ATOM 700 N N . GLY A 1 92 ? -15.796 1.134 -3.422 1.00 75.38 92 GLY A N 1
ATOM 701 C CA . GLY A 1 92 ? -15.535 1.473 -4.818 1.00 75.38 92 GLY A CA 1
ATOM 702 C C . GLY A 1 92 ? -14.302 2.361 -4.938 1.00 75.38 92 GLY A C 1
ATOM 703 O O . GLY A 1 92 ? -14.236 3.410 -4.303 1.00 75.38 92 GLY A O 1
ATOM 704 N N . ILE A 1 93 ? -13.339 1.958 -5.768 1.00 71.25 93 ILE A N 1
ATOM 705 C CA . ILE A 1 93 ? -12.165 2.774 -6.094 1.00 71.25 93 ILE A CA 1
ATOM 706 C C . ILE A 1 93 ? -12.283 3.218 -7.551 1.00 71.25 93 ILE A C 1
ATOM 708 O O . ILE A 1 93 ? -12.383 2.387 -8.456 1.00 71.25 93 ILE A O 1
ATOM 712 N N . ARG A 1 94 ? -12.302 4.535 -7.776 1.00 70.75 94 ARG A N 1
ATOM 713 C CA . ARG A 1 94 ? -12.265 5.126 -9.117 1.00 70.75 94 ARG A CA 1
ATOM 714 C C . ARG A 1 94 ? -10.820 5.124 -9.602 1.00 70.75 94 ARG A C 1
ATOM 716 O O . ARG A 1 94 ? -9.955 5.643 -8.910 1.00 70.75 94 ARG A O 1
ATOM 723 N N . SER A 1 95 ? -10.593 4.560 -10.778 1.00 67.38 95 SER A N 1
ATOM 724 C CA . SER A 1 95 ? -9.322 4.639 -11.501 1.00 67.38 95 SER A CA 1
ATOM 725 C C . SER A 1 95 ? -9.469 5.561 -12.709 1.00 67.38 95 SER A C 1
ATOM 727 O O . SER A 1 95 ? -10.565 5.708 -13.257 1.00 67.38 95 SER A O 1
ATOM 729 N N . CYS A 1 96 ? -8.377 6.218 -13.092 1.00 67.06 96 CYS A N 1
ATOM 730 C CA . CYS A 1 96 ? -8.325 7.190 -14.184 1.00 67.06 96 CYS A CA 1
ATOM 731 C C . CYS A 1 96 ? -7.012 6.990 -14.937 1.00 67.06 96 CYS A C 1
ATOM 733 O O . CYS A 1 96 ? -5.950 7.102 -14.327 1.00 67.06 96 CYS A O 1
ATOM 735 N N . MET A 1 97 ? -7.056 6.692 -16.237 1.00 65.94 97 MET A N 1
ATOM 736 C CA . MET A 1 97 ? -5.831 6.391 -16.991 1.00 65.94 97 MET A CA 1
ATOM 737 C C . MET A 1 97 ? -4.898 7.595 -17.078 1.00 65.94 97 MET A C 1
ATOM 739 O O . MET A 1 97 ? -3.693 7.423 -17.101 1.00 65.94 97 MET A O 1
ATOM 743 N N . GLU A 1 98 ? -5.432 8.808 -17.064 1.00 68.50 98 GLU A N 1
ATOM 744 C CA . GLU A 1 98 ? -4.670 10.051 -17.111 1.00 68.50 98 GLU A CA 1
ATOM 745 C C . GLU A 1 98 ? -3.766 10.220 -15.880 1.00 68.50 98 GLU A C 1
ATOM 747 O O . GLU A 1 98 ? -2.657 10.735 -15.994 1.00 68.50 98 GLU A O 1
ATOM 752 N N . PHE A 1 99 ? -4.207 9.732 -14.716 1.00 63.88 99 PHE A N 1
ATOM 753 C CA . PHE A 1 99 ? -3.435 9.767 -13.467 1.00 63.88 99 PHE A CA 1
ATOM 754 C C . PHE A 1 99 ? -2.712 8.446 -13.172 1.00 63.88 99 PHE A C 1
ATOM 756 O O . PHE A 1 99 ? -1.710 8.424 -12.459 1.00 63.88 99 PHE A O 1
ATOM 763 N N . GLU A 1 100 ? -3.189 7.338 -13.738 1.00 64.19 100 GLU A N 1
ATOM 764 C CA . GLU A 1 100 ? -2.657 5.990 -13.531 1.00 64.19 100 GLU A CA 1
ATOM 765 C C . GLU A 1 100 ? -1.856 5.476 -14.739 1.00 64.19 100 GLU A C 1
ATOM 767 O O . GLU A 1 100 ? -1.598 4.283 -14.805 1.00 64.19 100 GLU A O 1
ATOM 772 N N . ALA A 1 101 ? -1.432 6.345 -15.665 1.00 53.81 101 ALA A N 1
ATOM 773 C CA . ALA A 1 101 ? -1.038 6.078 -17.066 1.00 53.81 101 ALA A CA 1
ATOM 774 C C . ALA A 1 101 ? -0.056 4.923 -17.390 1.00 53.81 101 ALA A C 1
ATOM 776 O O . ALA A 1 101 ? 0.073 4.556 -18.552 1.00 53.81 101 ALA A O 1
ATOM 777 N N . ASP A 1 102 ? 0.584 4.286 -16.406 1.00 56.25 102 ASP A N 1
ATOM 778 C CA . ASP A 1 102 ? 1.423 3.078 -16.590 1.00 56.25 102 ASP A CA 1
ATOM 779 C C . ASP A 1 102 ? 0.798 1.788 -16.041 1.00 56.25 102 ASP A C 1
ATOM 781 O O . ASP A 1 102 ? 1.384 0.704 -16.106 1.00 56.25 102 ASP A O 1
ATOM 785 N N . THR A 1 103 ? -0.358 1.913 -15.414 1.00 52.59 103 THR A N 1
ATOM 786 C CA . THR A 1 103 ? -1.027 0.883 -14.644 1.00 52.59 103 THR A CA 1
ATOM 787 C C . THR A 1 103 ? -2.482 0.832 -15.107 1.00 52.59 103 THR A C 1
ATOM 789 O O . THR A 1 103 ? -3.253 1.742 -14.830 1.00 52.59 103 THR A O 1
ATOM 792 N N . SER A 1 104 ? -2.861 -0.194 -15.880 1.00 45.91 104 SER A N 1
ATOM 793 C CA . SER A 1 104 ? -4.234 -0.327 -16.376 1.00 45.91 104 SER A CA 1
ATOM 794 C C . SER A 1 104 ? -5.239 -0.465 -15.231 1.00 45.91 104 SER A C 1
ATOM 796 O O . SER A 1 104 ? -5.013 -1.162 -14.242 1.00 45.91 104 SER A O 1
ATOM 798 N N . ILE A 1 105 ? -6.377 0.196 -15.416 1.00 45.53 105 ILE A N 1
ATOM 799 C CA . ILE A 1 105 ? -7.526 0.273 -14.514 1.00 45.53 105 ILE A CA 1
ATOM 800 C C . ILE A 1 105 ? -7.823 -1.068 -13.812 1.00 45.53 105 ILE A C 1
ATOM 802 O O . ILE A 1 105 ? -8.127 -2.072 -14.459 1.00 45.53 105 ILE A O 1
ATOM 806 N N . CYS A 1 106 ? -7.814 -1.076 -12.472 1.00 49.00 106 CYS A N 1
ATOM 807 C CA . CYS A 1 106 ? -8.529 -2.098 -11.703 1.00 49.00 106 CYS A CA 1
ATOM 808 C C . CYS A 1 106 ? -9.887 -1.543 -11.265 1.00 49.00 106 CYS A C 1
ATOM 810 O O . CYS A 1 106 ? -9.957 -0.689 -10.382 1.00 49.00 106 CYS A O 1
ATOM 812 N N . TYR A 1 107 ? -10.975 -2.083 -11.816 1.00 45.50 107 TYR A N 1
ATOM 813 C CA . TYR A 1 107 ? -12.283 -1.982 -11.174 1.00 45.50 107 TYR A CA 1
ATOM 814 C C . TYR A 1 107 ? -12.351 -3.044 -10.079 1.00 45.50 107 TYR A C 1
ATOM 816 O O . TYR A 1 107 ? -12.454 -4.237 -10.364 1.00 45.50 107 TYR A O 1
ATOM 824 N N . LYS A 1 108 ? -12.264 -2.619 -8.817 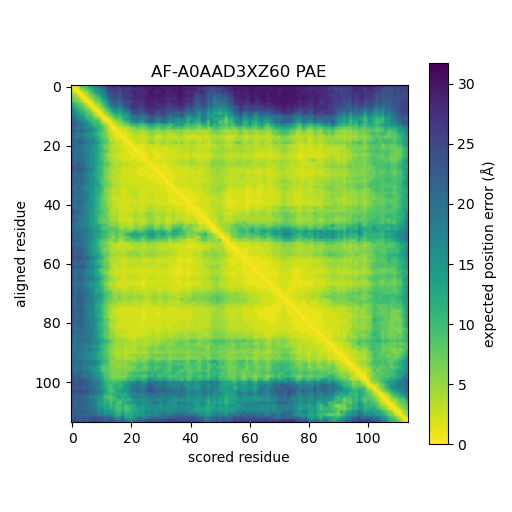1.00 51.75 108 LYS A N 1
ATOM 825 C CA . LYS A 1 108 ? -12.525 -3.489 -7.669 1.00 51.75 108 LYS A CA 1
ATOM 826 C C . LYS A 1 108 ? -13.700 -2.940 -6.881 1.00 51.75 108 LYS A C 1
ATOM 828 O O . LYS A 1 108 ? -13.622 -1.849 -6.327 1.00 51.75 108 LYS A O 1
ATOM 833 N N . ILE A 1 109 ? -14.767 -3.730 -6.838 1.00 50.59 109 ILE A N 1
ATOM 834 C CA . ILE A 1 109 ? -15.819 -3.614 -5.835 1.00 50.59 109 ILE A CA 1
ATOM 835 C C . ILE A 1 109 ? -15.524 -4.718 -4.827 1.00 50.59 109 ILE A C 1
ATOM 837 O O . ILE A 1 109 ? -15.659 -5.899 -5.139 1.00 50.59 109 ILE A O 1
ATOM 841 N N . PHE A 1 110 ? -15.060 -4.343 -3.639 1.00 55.31 110 PHE A N 1
ATOM 842 C CA . PHE A 1 110 ? -14.946 -5.293 -2.535 1.00 55.31 110 PHE A CA 1
ATOM 843 C C . PHE A 1 110 ? -16.304 -5.367 -1.859 1.00 55.31 11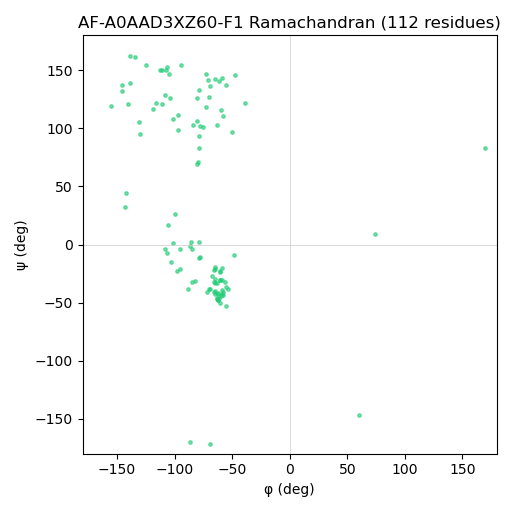0 PHE A C 1
ATOM 845 O O . PHE A 1 110 ? -16.641 -4.426 -1.153 1.00 55.31 110 PHE A O 1
ATOM 852 N N . SER A 1 111 ? -17.078 -6.426 -2.101 1.00 46.22 111 SER A N 1
ATOM 853 C CA . SER A 1 111 ? -18.362 -6.642 -1.432 1.00 46.22 111 SER A CA 1
ATOM 854 C C . SER A 1 111 ? -18.251 -7.785 -0.428 1.00 46.22 111 SER A C 1
ATOM 856 O O . SER A 1 111 ? -17.770 -8.864 -0.777 1.00 46.22 111 SER A O 1
ATOM 858 N N . LYS A 1 112 ? -18.685 -7.549 0.814 1.00 45.72 112 LYS A N 1
ATOM 859 C CA . LYS A 1 112 ? -19.000 -8.631 1.753 1.00 45.72 112 LYS A CA 1
ATOM 860 C C . LYS A 1 112 ? -20.373 -9.171 1.342 1.00 45.72 112 LYS A C 1
ATOM 862 O O . LYS A 1 112 ? -21.376 -8.508 1.592 1.00 45.72 112 LYS A O 1
ATOM 867 N N . PHE A 1 113 ? -20.419 -10.309 0.653 1.00 35.12 113 PHE A N 1
ATOM 868 C CA . PHE A 1 113 ? -21.687 -11.010 0.444 1.00 35.12 113 PHE A CA 1
ATOM 869 C C . PHE A 1 113 ? -22.132 -11.599 1.792 1.00 35.12 113 PHE A C 1
ATOM 871 O O . PHE A 1 113 ? -21.319 -12.232 2.466 1.00 35.12 113 PHE A O 1
ATOM 878 N N . LEU A 1 114 ? -23.373 -11.290 2.189 1.00 33.16 114 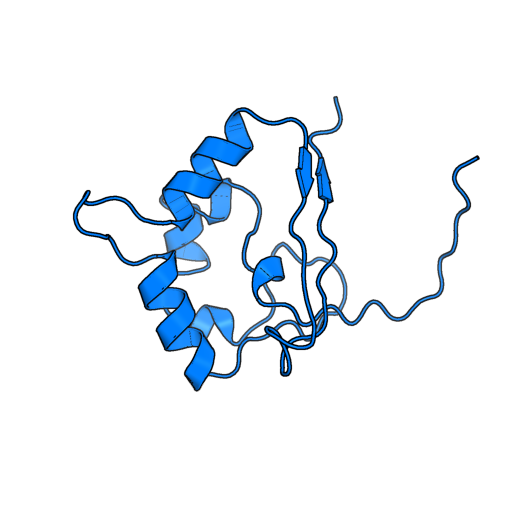LEU A N 1
ATOM 879 C CA . LEU A 1 114 ? -24.078 -11.901 3.324 1.00 33.16 114 LEU A CA 1
ATOM 880 C C . LEU A 1 114 ? -24.222 -13.413 3.126 1.00 33.16 114 LEU A C 1
ATOM 882 O O . LEU A 1 114 ? -24.488 -13.816 1.969 1.00 33.16 114 LEU A O 1
#

Secondary structure (DSSP, 8-state):
--------------GGGGS--GGGTSHHHHHHHHSSGGGGGS--TT--S-------HHHHHHHHHHHHSB-TTS-BHHHHHHHHHHH-SEEE----HHHHTTS-----EEE---

pLDDT: mean 73.96, std 19.85, range [27.12, 95.12]

Radius of gyration: 14.72 Å; Cα contacts (8 Å, |Δi|>4): 154; chains: 1; bounding box: 41×28×36 Å

Solvent-accessible surface area (backbone atoms only — not comparable to full-atom values): 6912 Å² total; per-residue (Å²): 134,89,76,88,75,94,81,70,90,68,70,40,27,22,77,67,65,72,69,57,62,48,64,51,38,37,72,70,44,15,52,73,65,54,70,48,37,71,49,41,49,40,58,57,86,92,55,88,59,90,50,74,29,45,41,55,71,81,52,15,48,56,49,39,52,62,34,70,30,63,49,100,84,69,51,28,54,31,46,53,51,26,56,50,58,72,80,48,58,66,49,82,55,88,66,51,59,91,82,36,72,90,29,44,66,37,87,49,73,54,62,69,79,129

Mean predicted aligned error: 9.18 Å

Foldseek 3Di:
DDDDDPDDPPAFAFPVQVLDALLCLDDPNVCVQPVDLVSQQCHGPRPPDDYNHHDDSVVSRVCSCQAVNQDPVRDGVSNVSSVVVVPDQWDFDDDDCVVRVVGDDDGDIDGDDD

Organism: Nepenthes gracilis (NCBI:txid150966)

Sequence (114 aa):
MFGRSNDVLRILRGATCFVGPPEYLMGEGQKRVRATPETLTTPPEWVTFQSLVALRSYKAAGFHAGFYGKDASGTTDAERIGKLKEGIQALGIRSCMEFEADTSICYKIFSKFL